Protein AF-A4BDT4-F1 (afdb_monomer)

Radius of gyration: 21.49 Å; Cα contacts (8 Å, |Δi|>4): 131; chains: 1; bounding box: 63×30×52 Å

pLDDT: mean 85.49, std 12.83, range [46.12, 96.88]

Solvent-accessible surface area (backbone atoms only — not comparable to full-atom values): 6817 Å² total; per-residue (Å²): 143,70,70,66,61,58,52,50,53,51,50,51,51,53,51,50,50,53,51,53,52,51,53,51,52,52,53,52,50,52,54,49,55,49,51,55,53,51,49,53,52,46,50,55,34,42,76,70,64,26,45,73,74,48,75,43,85,45,60,64,92,78,42,97,64,46,82,80,69,70,61,85,72,47,50,78,46,40,31,47,34,33,31,33,42,90,91,46,77,48,66,35,39,39,36,40,40,32,36,65,70,93,76,70,82,93,78,65,67,50,71,46,82,46,79,48,117

Organism: NCBI:txid314283

Secondary structure (DSSP, 8-state):
--HHHHHHHHHHHHHHHHHHHHHHHHHHHHHHHHHHHHHHHHHHHHHTTEEEEEEEEE-GGG-TTGGG---TTEEEEEEEEEEEETTEEEEEEEEEEEEPPSSS-TT--EEEEEEE-

Nearest PDB structures (foldseek):
  4ec6-assembly2_E  TM=5.660E-01  e=2.218E+00  Enterococcus faecalis
  6hjl-assembly2_G  TM=4.313E-01  e=4.586E+00  synthetic construct

Structure (mmCIF, N/CA/C/O backbone):
data_AF-A4BDT4-F1
#
_entry.id   AF-A4BDT4-F1
#
loop_
_atom_site.group_PDB
_atom_site.id
_atom_site.type_symbol
_atom_site.label_atom_id
_atom_site.label_alt_id
_atom_site.label_comp_id
_atom_site.label_asym_id
_atom_site.label_entity_id
_atom_site.label_seq_id
_atom_site.pdbx_PDB_ins_code
_atom_site.Cartn_x
_atom_site.Cartn_y
_atom_site.Cartn_z
_atom_site.occupancy
_atom_site.B_iso_or_equiv
_atom_site.auth_seq_id
_atom_site.auth_comp_id
_atom_site.auth_asym_id
_atom_site.auth_atom_id
_atom_site.pdbx_PDB_model_num
ATOM 1 N N . MET A 1 1 ? 44.119 9.863 -36.735 1.00 47.84 1 MET A N 1
ATOM 2 C CA . MET A 1 1 ? 43.408 9.290 -35.572 1.00 47.84 1 MET A CA 1
ATOM 3 C C . MET A 1 1 ? 42.508 10.385 -35.006 1.00 47.84 1 MET A C 1
ATOM 5 O O . MET A 1 1 ? 42.918 11.069 -34.090 1.00 47.84 1 MET A O 1
ATOM 9 N N . GLU A 1 2 ? 41.334 10.616 -35.600 1.00 54.84 2 GLU A N 1
ATOM 10 C CA . GLU A 1 2 ? 40.344 11.612 -35.117 1.00 54.84 2 GLU A CA 1
ATOM 11 C C . GLU A 1 2 ? 38.946 10.993 -34.909 1.00 54.84 2 GLU A C 1
ATOM 13 O O . GLU A 1 2 ? 38.115 11.543 -34.198 1.00 54.84 2 GLU A O 1
ATOM 18 N N . GLY A 1 3 ? 38.678 9.803 -35.467 1.00 59.41 3 GLY A N 1
ATOM 19 C CA . GLY A 1 3 ? 37.360 9.155 -35.382 1.00 59.41 3 GLY A CA 1
ATOM 20 C C . GLY A 1 3 ? 37.047 8.459 -34.049 1.00 59.41 3 GLY A C 1
ATOM 21 O O . GLY A 1 3 ? 35.882 8.224 -33.743 1.00 59.41 3 GLY A O 1
ATOM 22 N N . THR A 1 4 ? 38.056 8.135 -33.237 1.00 58.28 4 THR A N 1
ATOM 23 C CA . THR A 1 4 ? 37.871 7.444 -31.948 1.00 58.28 4 THR A CA 1
ATOM 24 C C . THR A 1 4 ? 37.366 8.370 -30.842 1.00 58.28 4 THR A C 1
ATOM 26 O O . THR A 1 4 ? 36.594 7.927 -29.998 1.00 58.28 4 THR A O 1
ATOM 29 N N . ASP A 1 5 ? 37.739 9.651 -30.872 1.00 63.88 5 ASP A N 1
ATOM 30 C CA . ASP A 1 5 ? 37.379 10.631 -29.837 1.00 63.88 5 ASP A CA 1
ATOM 31 C C . ASP A 1 5 ? 35.893 11.022 -29.923 1.00 63.88 5 ASP A C 1
ATOM 33 O O . ASP A 1 5 ? 35.154 10.985 -28.937 1.00 63.88 5 ASP A O 1
ATOM 37 N N . MET A 1 6 ? 35.406 11.276 -31.143 1.00 71.88 6 MET A N 1
ATOM 38 C CA . MET A 1 6 ? 33.998 11.604 -31.391 1.00 71.88 6 MET A CA 1
ATOM 39 C C . MET A 1 6 ? 33.074 10.406 -31.114 1.00 71.88 6 MET A C 1
ATOM 41 O O . MET A 1 6 ? 31.992 10.570 -30.554 1.00 71.88 6 MET A O 1
ATOM 45 N N . SER A 1 7 ? 33.518 9.181 -31.427 1.00 77.19 7 SER A N 1
ATOM 46 C CA . SER A 1 7 ? 32.770 7.958 -31.102 1.00 77.19 7 SER A CA 1
ATOM 47 C C . SER A 1 7 ? 32.648 7.735 -29.593 1.00 77.19 7 SER A C 1
ATOM 49 O O . SER A 1 7 ? 31.606 7.274 -29.127 1.00 77.19 7 SER A O 1
ATOM 51 N N . LEU A 1 8 ? 33.694 8.055 -28.827 1.00 79.88 8 LEU A N 1
ATOM 52 C CA . LEU A 1 8 ? 33.697 7.916 -27.373 1.00 79.88 8 LEU A CA 1
ATOM 53 C C . LEU A 1 8 ? 32.749 8.935 -26.723 1.00 79.88 8 LEU A C 1
ATOM 55 O O . LEU A 1 8 ? 31.944 8.573 -25.867 1.00 79.88 8 LEU A O 1
ATOM 59 N N . GLN A 1 9 ? 32.780 10.190 -27.178 1.00 82.56 9 GLN A N 1
ATOM 60 C CA . GLN A 1 9 ? 31.871 11.242 -26.708 1.00 82.56 9 GLN A CA 1
ATOM 61 C C . GLN A 1 9 ? 30.401 10.920 -27.011 1.00 82.56 9 GLN A C 1
ATOM 63 O O . GLN A 1 9 ? 29.540 11.092 -26.146 1.00 82.56 9 GLN A O 1
ATOM 68 N N . ILE A 1 10 ? 30.111 10.382 -28.201 1.00 83.56 10 ILE A N 1
ATOM 69 C CA . ILE A 1 10 ? 28.766 9.914 -28.563 1.00 83.56 10 ILE A CA 1
ATOM 70 C C . ILE A 1 10 ? 28.340 8.742 -27.667 1.00 83.56 10 ILE A C 1
ATOM 72 O O . ILE A 1 10 ? 27.211 8.730 -27.178 1.00 83.56 10 ILE A O 1
ATOM 76 N N . ALA A 1 11 ? 29.231 7.786 -27.388 1.00 82.12 11 ALA A N 1
ATOM 77 C CA . ALA A 1 11 ? 28.935 6.670 -26.490 1.00 82.12 11 ALA A CA 1
ATOM 78 C C . ALA A 1 11 ? 28.629 7.137 -25.052 1.00 82.12 11 ALA A C 1
ATOM 80 O O . ALA A 1 11 ? 27.675 6.652 -24.436 1.00 82.12 11 ALA A O 1
ATOM 81 N N . PHE A 1 12 ? 29.374 8.119 -24.529 1.00 84.12 12 PHE A N 1
ATOM 82 C CA . PHE A 1 12 ? 29.095 8.727 -23.224 1.00 84.12 12 PHE A CA 1
ATOM 83 C C . PHE A 1 12 ? 27.748 9.453 -23.199 1.00 84.12 12 PHE A C 1
ATOM 85 O O . PHE A 1 12 ? 26.971 9.261 -22.262 1.00 84.12 12 PHE A O 1
ATOM 92 N N . LEU A 1 13 ? 27.433 10.230 -24.240 1.00 84.88 13 LEU A N 1
ATOM 93 C CA . LEU A 1 13 ? 26.153 10.928 -24.353 1.00 84.88 13 LEU A CA 1
ATOM 94 C C . LEU A 1 13 ? 24.976 9.943 -24.397 1.00 84.88 13 LEU A C 1
ATOM 96 O O . LEU A 1 13 ? 24.000 10.117 -23.670 1.00 84.88 13 LEU A O 1
ATOM 100 N N . LEU A 1 14 ? 25.079 8.880 -25.199 1.00 86.12 14 LEU A N 1
ATOM 101 C CA . LEU A 1 14 ? 24.050 7.840 -25.287 1.00 86.12 14 LEU A CA 1
ATOM 102 C C . LEU A 1 14 ? 23.859 7.112 -23.953 1.00 86.12 14 LEU A C 1
ATOM 104 O O . LEU A 1 14 ? 22.723 6.881 -23.543 1.00 86.12 14 LEU A O 1
ATOM 108 N N . THR A 1 15 ? 24.949 6.805 -23.245 1.00 82.62 15 THR A N 1
ATOM 109 C CA . THR A 1 15 ? 24.895 6.170 -21.918 1.00 82.62 15 THR A CA 1
ATOM 110 C C . THR A 1 15 ? 24.230 7.086 -20.889 1.00 82.62 15 THR A C 1
ATOM 112 O O . THR A 1 15 ? 23.393 6.634 -20.108 1.00 82.62 15 THR A O 1
ATOM 115 N N . PHE A 1 16 ? 24.542 8.384 -20.913 1.00 85.38 16 PHE A N 1
ATOM 116 C CA . PHE A 1 16 ? 23.932 9.371 -20.024 1.00 85.38 16 PHE A CA 1
ATOM 117 C C . PHE A 1 16 ? 22.428 9.528 -20.289 1.00 85.38 16 PHE A C 1
ATOM 119 O O . PHE A 1 16 ? 21.627 9.488 -19.354 1.00 85.38 16 PHE A O 1
ATOM 126 N N . LEU A 1 17 ? 22.026 9.632 -21.562 1.00 87.00 17 LEU A N 1
ATOM 127 C CA . LEU A 1 17 ? 20.616 9.701 -21.957 1.00 87.00 17 LEU A CA 1
ATOM 128 C C . LEU A 1 17 ? 19.858 8.422 -21.578 1.00 87.00 17 LEU A C 1
ATOM 130 O O . LEU A 1 17 ? 18.778 8.502 -20.992 1.00 87.00 17 LEU A O 1
ATOM 134 N N . ALA A 1 18 ? 20.433 7.246 -21.843 1.00 84.25 18 ALA A N 1
ATOM 135 C CA . ALA A 1 18 ? 19.840 5.966 -21.461 1.00 84.25 18 ALA A CA 1
ATOM 136 C C . ALA A 1 18 ? 19.689 5.835 -19.936 1.00 84.25 18 ALA A C 1
ATOM 138 O O . ALA A 1 18 ? 18.644 5.387 -19.454 1.00 84.25 18 ALA A O 1
ATOM 139 N N . GLY A 1 19 ? 20.688 6.278 -19.168 1.00 82.69 19 GLY A N 1
ATOM 140 C CA . GLY A 1 19 ? 20.628 6.326 -17.707 1.00 82.69 19 GLY A CA 1
ATOM 141 C C . GLY A 1 19 ? 19.518 7.249 -17.202 1.00 82.69 19 GLY A C 1
ATOM 142 O O . GLY A 1 19 ? 18.704 6.836 -16.374 1.00 82.69 19 GLY A O 1
ATOM 143 N N . GLY A 1 20 ? 19.421 8.462 -17.752 1.00 86.62 20 GLY A N 1
ATOM 144 C CA . GLY A 1 20 ? 18.374 9.425 -17.401 1.00 86.62 20 GLY A CA 1
ATOM 145 C C . GLY A 1 20 ? 16.962 8.901 -17.678 1.00 86.62 20 GLY A C 1
ATOM 146 O O . GLY A 1 20 ? 16.093 8.968 -16.805 1.00 86.62 20 GLY A O 1
ATOM 147 N N . VAL A 1 21 ? 16.741 8.307 -18.855 1.00 87.19 21 VAL A N 1
ATOM 148 C CA . VAL A 1 21 ? 15.454 7.687 -19.217 1.00 87.19 21 VAL A CA 1
ATOM 149 C C . VAL A 1 21 ? 15.118 6.527 -18.278 1.00 87.19 21 VAL A C 1
ATOM 151 O O . VAL A 1 21 ? 13.979 6.415 -17.827 1.00 87.19 21 VAL A O 1
ATOM 154 N N . SER A 1 22 ? 16.104 5.699 -17.926 1.00 85.06 22 SER A N 1
ATOM 155 C CA . SER A 1 22 ? 15.908 4.562 -17.019 1.00 85.06 22 SER A CA 1
ATOM 156 C C . SER A 1 22 ? 15.474 5.010 -15.621 1.00 85.06 22 SER A C 1
ATOM 158 O O . SER A 1 22 ? 14.492 4.497 -15.086 1.00 85.06 22 SER A O 1
ATOM 160 N N . VAL A 1 23 ? 16.146 6.010 -15.041 1.00 83.62 23 VAL A N 1
ATOM 161 C CA . VAL A 1 23 ? 15.775 6.574 -13.729 1.00 83.62 23 VAL A CA 1
ATOM 162 C C . VAL A 1 23 ? 14.372 7.177 -13.770 1.00 83.62 23 VAL A C 1
ATOM 164 O O . VAL A 1 23 ? 13.569 6.939 -12.866 1.00 83.62 23 VAL A O 1
ATOM 167 N N . TRP A 1 24 ? 14.043 7.916 -14.830 1.00 85.69 24 TRP A N 1
ATOM 168 C CA . TRP A 1 24 ? 12.716 8.504 -14.992 1.00 85.69 24 TRP A CA 1
ATOM 169 C C . TRP A 1 24 ? 11.610 7.442 -15.061 1.00 85.69 24 TRP A C 1
ATOM 171 O O . TRP A 1 24 ? 10.581 7.583 -14.396 1.00 85.69 24 TRP A O 1
ATOM 181 N N . LEU A 1 25 ? 11.832 6.353 -15.805 1.00 83.06 25 LEU A N 1
ATOM 182 C CA . LEU A 1 25 ? 10.900 5.224 -15.863 1.00 83.06 25 LEU A CA 1
ATOM 183 C C . LEU A 1 25 ? 10.699 4.588 -14.483 1.00 83.06 25 LEU A C 1
ATOM 185 O O . LEU A 1 25 ? 9.557 4.363 -14.082 1.00 83.06 25 LEU A O 1
ATOM 189 N N . LEU A 1 26 ? 11.778 4.365 -13.726 1.00 79.75 26 LEU A N 1
ATOM 190 C CA . LEU A 1 26 ? 11.703 3.802 -12.373 1.00 79.75 26 LEU A CA 1
ATOM 191 C C . LEU A 1 26 ? 10.909 4.700 -11.415 1.00 79.75 26 LEU A C 1
ATOM 193 O O . LEU A 1 26 ? 10.039 4.208 -10.695 1.00 79.75 26 LEU A O 1
ATOM 197 N N . LEU A 1 27 ? 11.151 6.015 -11.435 1.00 82.38 27 LEU A N 1
ATOM 198 C CA . LEU A 1 27 ? 10.399 6.978 -10.622 1.00 82.38 27 LEU A CA 1
ATOM 199 C C . LEU A 1 27 ? 8.913 6.995 -10.994 1.00 82.38 27 LEU A C 1
ATOM 201 O O . LEU A 1 27 ? 8.050 6.981 -10.113 1.00 82.38 27 LEU A O 1
ATOM 205 N N . ARG A 1 28 ? 8.601 6.976 -12.295 1.00 82.81 28 ARG A N 1
ATOM 206 C CA . ARG A 1 28 ? 7.219 6.945 -12.788 1.00 82.81 28 ARG A CA 1
ATOM 207 C C . ARG A 1 28 ? 6.493 5.677 -12.344 1.00 82.81 28 ARG A C 1
ATOM 209 O O . ARG A 1 28 ? 5.366 5.768 -11.859 1.00 82.81 28 ARG A O 1
ATOM 216 N N . MET A 1 29 ? 7.136 4.517 -12.471 1.00 81.50 29 MET A N 1
ATOM 217 C CA . MET A 1 29 ? 6.580 3.245 -12.007 1.00 81.50 29 MET A CA 1
ATOM 218 C C . MET A 1 29 ? 6.386 3.237 -10.489 1.00 81.50 29 MET A C 1
ATOM 220 O O . MET A 1 29 ? 5.334 2.818 -10.013 1.00 81.50 29 MET A O 1
ATOM 224 N N . SER A 1 30 ? 7.353 3.757 -9.727 1.00 80.31 30 SER A N 1
ATOM 225 C CA . SER A 1 30 ? 7.249 3.874 -8.269 1.00 80.31 30 SER A CA 1
ATOM 226 C C . SER A 1 30 ? 6.023 4.691 -7.853 1.00 80.31 30 SER A C 1
ATOM 228 O O . SER A 1 30 ? 5.223 4.233 -7.036 1.00 80.31 30 SER A O 1
ATOM 230 N N . GLY A 1 31 ? 5.828 5.863 -8.467 1.00 84.19 31 GLY A N 1
ATOM 231 C CA . GLY A 1 31 ? 4.671 6.715 -8.189 1.00 84.19 31 GLY A CA 1
ATOM 232 C C . GLY A 1 31 ? 3.340 6.089 -8.616 1.00 84.19 31 GLY A C 1
ATOM 233 O O . GLY A 1 31 ? 2.329 6.271 -7.939 1.00 84.19 31 GLY A O 1
ATOM 234 N N . GLN A 1 32 ? 3.315 5.323 -9.710 1.00 86.81 32 GLN A N 1
ATOM 235 C CA . GLN A 1 32 ? 2.114 4.593 -10.120 1.00 86.81 32 GLN A CA 1
ATOM 236 C C . GLN A 1 32 ? 1.730 3.523 -9.089 1.00 86.81 32 GLN A C 1
ATOM 238 O O . GLN A 1 32 ? 0.584 3.487 -8.645 1.00 86.81 32 GLN A O 1
ATOM 243 N N . VAL A 1 33 ? 2.691 2.707 -8.654 1.00 85.44 33 VAL A N 1
ATOM 244 C CA . VAL A 1 33 ? 2.458 1.660 -7.649 1.00 85.44 33 VAL A CA 1
ATOM 245 C C . VAL A 1 33 ? 1.990 2.263 -6.320 1.00 85.44 33 VAL A C 1
ATOM 247 O O . VAL A 1 33 ? 1.146 1.689 -5.634 1.00 85.44 33 VAL A O 1
ATOM 250 N N . GLU A 1 34 ? 2.520 3.422 -5.930 1.00 87.25 34 GLU A N 1
ATOM 251 C CA . GLU A 1 34 ? 2.056 4.133 -4.737 1.00 87.25 34 GLU A CA 1
ATOM 252 C C . GLU A 1 34 ? 0.587 4.557 -4.853 1.00 87.25 34 GLU A C 1
ATOM 254 O O . GLU A 1 34 ? -0.202 4.276 -3.949 1.00 87.25 34 GLU A O 1
ATOM 259 N N . LYS A 1 35 ? 0.194 5.152 -5.987 1.00 89.44 35 LYS A N 1
ATOM 260 C CA . LYS A 1 35 ? -1.201 5.536 -6.249 1.00 89.44 35 LYS A CA 1
ATOM 261 C C . LYS A 1 35 ? -2.145 4.339 -6.220 1.00 89.44 35 LYS A C 1
ATOM 263 O O . LYS A 1 35 ? -3.210 4.429 -5.619 1.00 89.44 35 LYS A O 1
ATOM 268 N N . GLU A 1 36 ? -1.752 3.220 -6.825 1.00 90.81 36 GLU A N 1
ATOM 269 C CA . GLU A 1 36 ? -2.541 1.983 -6.818 1.00 90.81 36 GLU A CA 1
ATOM 270 C C . GLU A 1 36 ? -2.747 1.452 -5.392 1.00 90.81 36 GLU A C 1
ATOM 272 O O . GLU A 1 36 ? -3.867 1.117 -5.007 1.00 90.81 36 GLU A O 1
ATOM 277 N N . ARG A 1 37 ? -1.696 1.451 -4.561 1.00 91.50 37 ARG A N 1
ATOM 278 C CA . ARG A 1 37 ? -1.803 1.053 -3.146 1.00 9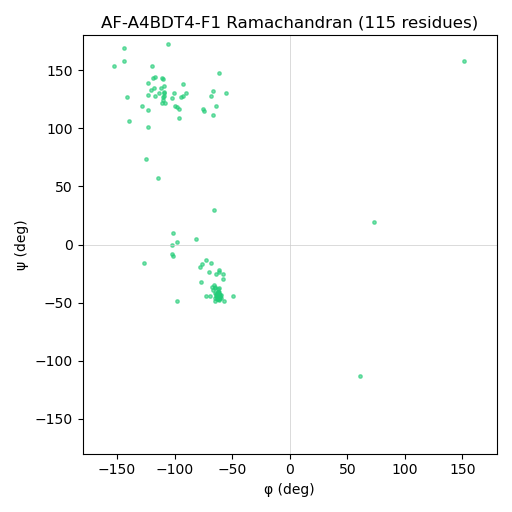1.50 37 ARG A CA 1
ATOM 279 C C . ARG A 1 37 ? -2.726 1.979 -2.356 1.00 91.50 37 ARG A C 1
ATOM 281 O O . ARG A 1 37 ? -3.556 1.494 -1.590 1.00 91.50 37 ARG A O 1
ATOM 288 N N . MET A 1 38 ? -2.607 3.294 -2.547 1.00 92.69 38 MET A N 1
ATOM 289 C CA . MET A 1 38 ? -3.479 4.263 -1.876 1.00 92.69 38 MET A CA 1
ATOM 290 C C . MET A 1 38 ? -4.936 4.125 -2.319 1.00 92.69 38 MET A C 1
ATOM 292 O O . MET A 1 38 ? -5.833 4.231 -1.486 1.00 92.69 38 MET A O 1
ATOM 296 N N . ALA A 1 39 ? -5.183 3.827 -3.597 1.00 94.44 39 ALA A N 1
ATOM 297 C CA . ALA A 1 39 ? -6.527 3.563 -4.097 1.00 94.44 39 ALA A CA 1
ATOM 298 C C . ALA A 1 39 ? -7.158 2.342 -3.410 1.00 94.44 39 ALA A C 1
ATOM 300 O O . ALA A 1 39 ? -8.307 2.418 -2.986 1.00 94.44 39 ALA A O 1
ATOM 301 N N . ILE A 1 40 ? -6.405 1.250 -3.220 1.00 95.44 40 ILE A N 1
ATOM 302 C CA . ILE A 1 40 ? -6.892 0.060 -2.499 1.00 95.44 40 ILE A CA 1
ATOM 303 C C . ILE A 1 40 ? -7.257 0.409 -1.050 1.00 95.44 40 ILE A C 1
ATOM 305 O O . ILE A 1 40 ? -8.337 0.043 -0.586 1.00 95.44 40 ILE A O 1
ATOM 309 N N . ILE A 1 41 ? -6.395 1.151 -0.349 1.00 95.81 41 ILE A N 1
ATOM 310 C CA . ILE A 1 41 ? -6.654 1.583 1.033 1.00 95.81 41 ILE A CA 1
ATOM 311 C C . ILE A 1 41 ? -7.891 2.471 1.121 1.00 95.81 41 ILE A C 1
ATOM 313 O O . ILE A 1 41 ? -8.760 2.235 1.961 1.00 95.81 41 ILE A O 1
ATOM 317 N N . ASN A 1 42 ? -8.000 3.459 0.238 1.00 96.19 42 ASN A N 1
ATOM 318 C CA . ASN A 1 42 ? -9.141 4.360 0.217 1.00 96.19 42 ASN A CA 1
ATOM 319 C C . ASN A 1 42 ? -10.448 3.616 -0.093 1.00 96.19 42 ASN A C 1
ATOM 321 O O . ASN A 1 42 ? -11.442 3.825 0.595 1.00 96.19 42 ASN A O 1
ATOM 325 N N . ASN A 1 43 ? -10.434 2.704 -1.070 1.00 96.88 43 ASN A N 1
ATOM 326 C CA . ASN A 1 43 ? -11.593 1.879 -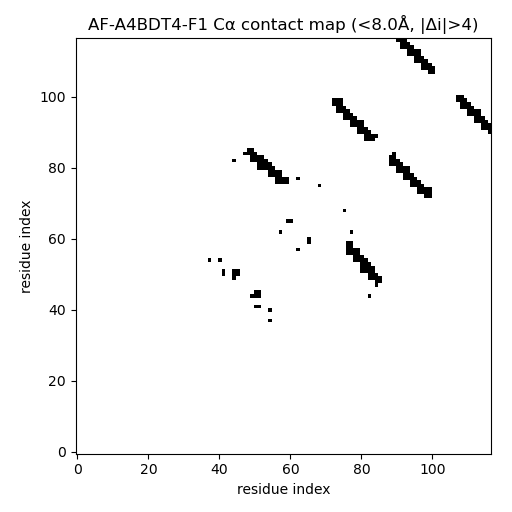1.405 1.00 96.88 43 ASN A CA 1
ATOM 327 C C . ASN A 1 43 ? -12.014 1.011 -0.217 1.00 96.88 43 ASN A C 1
ATOM 329 O O . ASN A 1 43 ? -13.196 0.970 0.110 1.00 96.88 43 ASN A O 1
ATOM 333 N N . LYS A 1 44 ? -11.058 0.391 0.489 1.00 96.44 44 LYS A N 1
ATOM 334 C CA . LYS A 1 44 ? -11.370 -0.411 1.675 1.00 96.44 44 LYS A CA 1
ATOM 335 C C . LYS A 1 44 ? -11.989 0.423 2.792 1.00 96.44 44 LYS A C 1
ATOM 337 O O . LYS A 1 44 ? -12.962 -0.004 3.401 1.00 96.44 44 LYS A O 1
ATOM 342 N N . VAL A 1 45 ? -11.454 1.611 3.060 1.00 95.69 45 VAL A N 1
ATOM 343 C CA . VAL A 1 45 ? -12.037 2.533 4.047 1.00 95.69 45 VAL A CA 1
ATOM 344 C C . VAL A 1 45 ? -13.444 2.969 3.630 1.00 95.69 45 VAL A C 1
ATOM 346 O O . VAL A 1 45 ? -14.337 3.048 4.472 1.00 95.69 45 VAL A O 1
ATOM 349 N N . HIS A 1 46 ? -13.662 3.199 2.336 1.00 95.44 46 HIS A N 1
ATOM 350 C CA . HIS A 1 46 ? -14.967 3.573 1.809 1.00 95.44 46 HIS A CA 1
ATOM 351 C C . HIS A 1 46 ? -16.000 2.441 1.929 1.00 95.44 46 HIS A C 1
ATOM 353 O O . HIS A 1 46 ? -17.134 2.698 2.325 1.00 95.44 46 HIS A O 1
ATOM 359 N N . GLU A 1 47 ? -15.603 1.184 1.691 1.00 95.25 47 GLU A N 1
ATOM 360 C CA . GLU A 1 47 ? -16.441 -0.006 1.934 1.00 95.25 47 GLU A CA 1
ATOM 361 C C . GLU A 1 47 ? -16.907 -0.113 3.394 1.00 95.25 47 GLU A C 1
ATOM 363 O O . GLU A 1 47 ? -17.985 -0.635 3.665 1.00 95.25 47 GLU A O 1
ATOM 368 N N . LEU A 1 48 ? -16.117 0.401 4.340 1.00 92.94 48 LEU A N 1
ATOM 369 C CA . LEU A 1 48 ? -16.466 0.453 5.765 1.00 92.94 48 LEU A CA 1
ATOM 370 C C . LEU A 1 48 ? -17.385 1.637 6.113 1.00 92.94 48 LEU A C 1
ATOM 372 O O . LEU A 1 48 ? -17.658 1.878 7.288 1.00 92.94 48 LEU A O 1
ATOM 376 N N . GLY A 1 49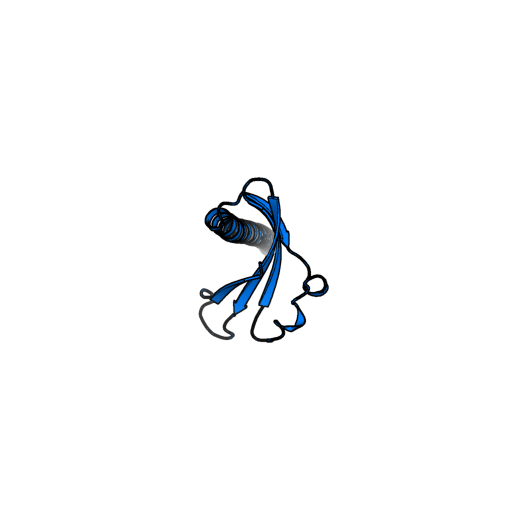 ? -17.835 2.404 5.116 1.00 93.88 49 GLY A N 1
ATOM 377 C CA . GLY A 1 49 ? -18.619 3.625 5.303 1.00 93.88 49 GLY A CA 1
ATOM 378 C C . GLY A 1 49 ? -17.795 4.801 5.830 1.00 93.88 49 GLY A C 1
ATOM 379 O O . GLY A 1 49 ? -18.357 5.736 6.404 1.00 93.88 49 GLY A O 1
ATOM 380 N N . GLY A 1 50 ? -16.468 4.744 5.687 1.00 93.31 50 GLY A N 1
ATOM 381 C CA . GLY A 1 50 ? -15.558 5.753 6.203 1.00 93.31 50 GLY A CA 1
ATOM 382 C C . GLY A 1 50 ? -14.956 6.678 5.150 1.00 93.31 50 GLY A C 1
ATOM 383 O O . GLY A 1 50 ? -15.079 6.472 3.941 1.00 93.31 50 GLY A O 1
ATOM 384 N N . SER A 1 51 ? -14.246 7.695 5.635 1.00 95.50 51 SER A N 1
ATOM 385 C CA . SER A 1 51 ? -13.335 8.527 4.852 1.00 95.50 51 SER A CA 1
ATOM 386 C C . SER A 1 51 ? -11.907 8.402 5.376 1.00 95.50 51 SER A C 1
ATOM 388 O O . SER A 1 51 ? -11.657 8.434 6.584 1.00 95.50 51 SER A O 1
ATOM 390 N N . LEU A 1 52 ? -10.954 8.233 4.461 1.00 95.75 52 LEU A N 1
ATOM 391 C CA . LEU A 1 52 ? -9.540 8.140 4.804 1.00 95.75 52 LEU A CA 1
ATOM 392 C C . LEU A 1 52 ? -9.042 9.500 5.314 1.00 95.75 52 LEU A C 1
ATOM 394 O O . LEU A 1 52 ? -9.223 10.512 4.642 1.00 95.75 52 LEU A O 1
ATOM 398 N N . LEU A 1 53 ? -8.402 9.522 6.487 1.00 95.31 53 LEU A N 1
ATOM 399 C CA . LEU A 1 53 ? -7.744 10.720 7.021 1.00 95.31 53 LEU A CA 1
ATOM 400 C C . LEU A 1 53 ? -6.245 10.695 6.721 1.00 95.31 53 LEU A C 1
ATOM 402 O O . LEU A 1 53 ? -5.692 11.678 6.236 1.00 95.31 53 LEU A O 1
ATOM 406 N N . ARG A 1 54 ? -5.589 9.566 7.012 1.00 95.00 54 ARG A N 1
ATOM 407 C CA 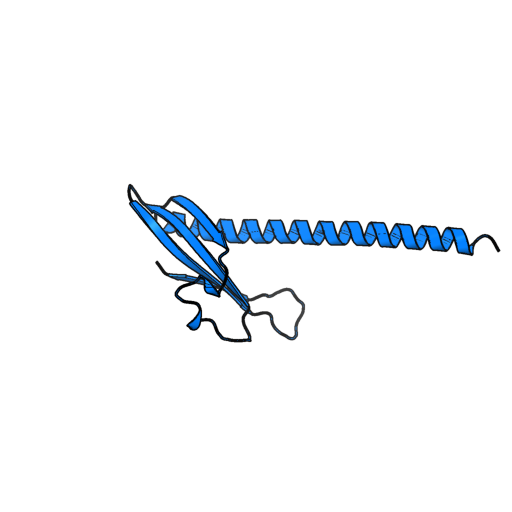. ARG A 1 54 ? -4.166 9.337 6.727 1.00 95.00 54 ARG A CA 1
ATOM 408 C C . ARG A 1 54 ? -3.867 7.857 6.534 1.00 95.00 54 ARG A C 1
ATOM 410 O O . ARG A 1 54 ? -4.540 6.999 7.106 1.00 95.00 54 ARG A O 1
ATOM 417 N N . SER A 1 55 ? -2.821 7.579 5.769 1.00 94.81 55 SER A N 1
ATOM 418 C CA . SER A 1 55 ? -2.245 6.249 5.594 1.00 94.81 55 SER A CA 1
ATOM 419 C C . SER A 1 55 ? -0.729 6.385 5.575 1.00 94.81 55 SER A C 1
ATOM 421 O O . SER A 1 55 ? -0.162 6.837 4.582 1.00 94.81 55 SER A O 1
ATOM 423 N N . ASP A 1 56 ? -0.082 5.967 6.654 1.00 94.56 56 ASP A N 1
ATOM 424 C CA . ASP A 1 56 ? 1.364 6.065 6.811 1.00 94.56 56 ASP A CA 1
ATOM 425 C C . ASP A 1 56 ? 2.007 4.708 6.523 1.00 94.56 56 ASP A C 1
ATOM 427 O O . ASP A 1 56 ? 1.593 3.691 7.082 1.00 94.56 56 ASP A O 1
ATOM 431 N N . LEU A 1 57 ? 3.036 4.680 5.671 1.00 93.75 57 LEU A N 1
ATOM 432 C CA . LEU A 1 57 ? 3.914 3.516 5.560 1.00 93.75 57 LEU A CA 1
ATOM 433 C C . LEU A 1 57 ? 4.836 3.504 6.781 1.00 93.75 57 LEU A C 1
ATOM 435 O O . LEU A 1 57 ? 5.646 4.409 6.975 1.00 93.75 57 LEU A O 1
ATOM 439 N N . VAL A 1 58 ? 4.713 2.470 7.598 1.00 94.12 58 VAL A N 1
ATOM 440 C CA . VAL A 1 58 ? 5.395 2.358 8.883 1.00 94.12 58 VAL A CA 1
ATOM 441 C C . VAL A 1 58 ? 6.470 1.278 8.807 1.00 94.12 58 VAL A C 1
ATOM 443 O O . VAL A 1 58 ? 6.302 0.240 8.163 1.00 94.12 58 VAL A O 1
ATOM 446 N N . SER A 1 59 ? 7.600 1.521 9.474 1.00 91.50 59 SER A N 1
ATOM 447 C CA . SER A 1 59 ? 8.655 0.514 9.592 1.00 91.50 59 SER A CA 1
ATOM 448 C C . SER A 1 59 ? 8.150 -0.724 10.327 1.00 91.50 59 SER A C 1
ATOM 450 O O . SER A 1 59 ? 7.364 -0.612 11.267 1.00 91.50 59 SER A O 1
ATOM 452 N N . ARG A 1 60 ? 8.665 -1.901 9.962 1.00 88.25 60 ARG A N 1
ATOM 453 C CA . ARG A 1 60 ? 8.290 -3.181 10.579 1.00 88.25 60 ARG A CA 1
ATOM 454 C C . ARG A 1 60 ? 8.349 -3.137 12.111 1.00 88.25 60 ARG A C 1
ATOM 456 O O . ARG A 1 60 ? 7.397 -3.554 12.755 1.00 88.25 60 ARG A O 1
ATOM 463 N N . GLN A 1 61 ? 9.406 -2.548 12.676 1.00 90.00 61 GLN A N 1
ATOM 464 C CA . GLN A 1 61 ? 9.627 -2.450 14.129 1.00 90.00 61 GLN A CA 1
ATOM 465 C C . GLN A 1 61 ? 8.533 -1.673 14.868 1.00 90.00 61 GLN A C 1
ATOM 467 O O . GLN A 1 61 ? 8.346 -1.868 16.065 1.00 90.00 61 GLN A O 1
ATOM 472 N N . ASN A 1 62 ? 7.803 -0.817 14.155 1.00 89.38 62 ASN A N 1
ATOM 473 C CA . ASN A 1 62 ? 6.762 0.037 14.710 1.00 89.38 62 ASN A CA 1
ATOM 474 C C . ASN A 1 62 ? 5.354 -0.554 14.509 1.00 89.38 62 ASN A C 1
ATOM 476 O O . ASN A 1 62 ? 4.373 0.085 14.882 1.00 89.38 62 ASN A O 1
ATOM 480 N N . CYS A 1 63 ? 5.233 -1.750 13.919 1.00 89.00 63 CYS A N 1
ATOM 481 C CA . CYS A 1 63 ? 3.966 -2.463 13.791 1.00 89.00 63 CYS A CA 1
ATOM 482 C C . CYS A 1 63 ? 3.777 -3.449 14.949 1.00 89.00 63 CYS A C 1
ATOM 484 O O . CYS A 1 63 ? 4.613 -4.323 15.176 1.00 89.00 63 CYS A O 1
ATOM 486 N N . SER A 1 64 ? 2.638 -3.365 15.640 1.00 87.12 64 SER A N 1
ATOM 487 C CA . SER A 1 64 ? 2.307 -4.245 16.772 1.00 87.12 64 SER A CA 1
ATOM 488 C C . SER A 1 64 ? 2.226 -5.731 16.399 1.00 87.12 64 SER A C 1
ATOM 490 O O . SER A 1 64 ? 2.426 -6.580 17.258 1.00 87.12 64 SER A O 1
ATOM 492 N N . PHE A 1 65 ? 1.979 -6.046 15.125 1.00 88.56 65 PHE A N 1
ATOM 493 C CA . PHE A 1 65 ? 1.797 -7.413 14.621 1.00 88.56 65 PHE A CA 1
ATOM 494 C C . PHE A 1 65 ? 3.039 -7.967 13.906 1.00 88.56 65 PHE A C 1
ATOM 496 O O . PHE A 1 65 ? 2.974 -9.002 13.253 1.00 88.56 65 PHE A O 1
ATOM 503 N N . GLN A 1 66 ? 4.186 -7.284 13.980 1.00 87.88 66 GLN A N 1
ATOM 504 C CA . GLN A 1 66 ? 5.368 -7.607 13.167 1.00 87.88 66 GLN A CA 1
ATOM 505 C C . GLN A 1 66 ? 5.915 -9.036 13.325 1.00 87.88 66 GLN A C 1
ATOM 507 O O . GLN A 1 66 ? 6.605 -9.532 12.426 1.00 87.88 66 GLN A O 1
ATOM 512 N N . SER A 1 67 ? 5.665 -9.670 14.474 1.00 89.50 67 SER A N 1
ATOM 513 C CA . SER A 1 67 ? 6.129 -11.020 14.801 1.00 89.50 67 SER A CA 1
ATOM 514 C C . SER A 1 67 ? 5.411 -12.095 13.988 1.00 89.50 67 SER A C 1
ATOM 516 O O . SER A 1 67 ? 5.982 -13.160 13.780 1.00 89.50 67 SER A O 1
ATOM 518 N N . GLU A 1 68 ? 4.206 -11.809 13.490 1.00 91.81 68 GLU A N 1
ATOM 519 C CA . GLU A 1 68 ? 3.407 -12.733 12.675 1.00 91.81 68 GLU A CA 1
ATOM 520 C C . GLU A 1 68 ? 3.921 -12.847 11.229 1.00 91.81 68 GLU A C 1
ATOM 522 O O . GLU A 1 68 ? 3.591 -13.800 10.532 1.00 91.81 68 GLU A O 1
ATOM 527 N N . TYR A 1 69 ? 4.754 -11.903 10.777 1.00 89.38 69 TYR A N 1
ATOM 528 C CA . TYR A 1 69 ? 5.150 -11.759 9.369 1.00 89.38 69 TYR A CA 1
ATOM 529 C C . TYR A 1 69 ? 6.642 -12.030 9.156 1.00 89.38 69 TYR A C 1
ATOM 531 O O . TYR A 1 69 ? 7.400 -11.155 8.736 1.00 89.38 69 TYR A O 1
ATOM 539 N N . SER A 1 70 ? 7.121 -13.209 9.546 1.00 88.44 70 SER A N 1
ATOM 540 C CA . SER A 1 70 ? 8.547 -13.585 9.530 1.00 88.44 70 SER A CA 1
ATOM 541 C C . SER A 1 70 ? 8.964 -14.483 8.365 1.00 88.44 70 SER A C 1
ATOM 543 O O . SER A 1 70 ? 10.150 -14.795 8.270 1.00 88.44 70 SER A O 1
ATOM 545 N N . ASP A 1 71 ? 8.037 -14.865 7.4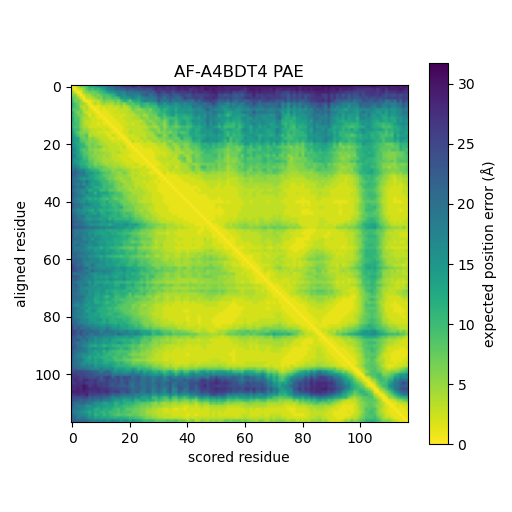83 1.00 88.19 71 ASP A N 1
ATOM 546 C CA . ASP A 1 71 ? 8.342 -15.752 6.361 1.00 88.19 71 ASP A CA 1
ATOM 547 C C . ASP A 1 71 ? 9.337 -15.076 5.392 1.00 88.19 71 ASP A C 1
ATOM 549 O O . ASP A 1 71 ? 9.040 -14.002 4.854 1.00 88.19 71 ASP A O 1
ATOM 553 N N . PRO A 1 72 ? 10.530 -15.664 5.177 1.00 84.50 72 PRO A N 1
ATOM 554 C CA . PRO A 1 72 ? 11.549 -15.094 4.302 1.00 84.50 72 PRO A CA 1
ATOM 555 C C . PRO A 1 72 ? 11.164 -15.108 2.815 1.00 84.50 72 PRO A C 1
ATOM 557 O O . PRO A 1 72 ? 11.775 -14.375 2.038 1.00 84.50 72 PRO A O 1
ATOM 560 N N . ASP A 1 73 ? 10.160 -15.892 2.409 1.00 85.62 73 ASP A N 1
ATOM 561 C CA . ASP A 1 73 ? 9.661 -15.913 1.029 1.00 85.62 73 ASP A CA 1
ATOM 562 C C . ASP A 1 73 ? 8.857 -14.655 0.664 1.00 85.62 73 ASP A C 1
ATOM 564 O O . ASP A 1 73 ? 8.549 -14.427 -0.515 1.00 85.62 73 ASP A O 1
ATOM 568 N N . PHE A 1 74 ? 8.474 -13.855 1.660 1.00 87.75 74 PHE A N 1
ATOM 569 C CA . PHE A 1 74 ? 7.594 -12.712 1.488 1.00 87.75 74 PHE A CA 1
ATOM 570 C C . PHE A 1 74 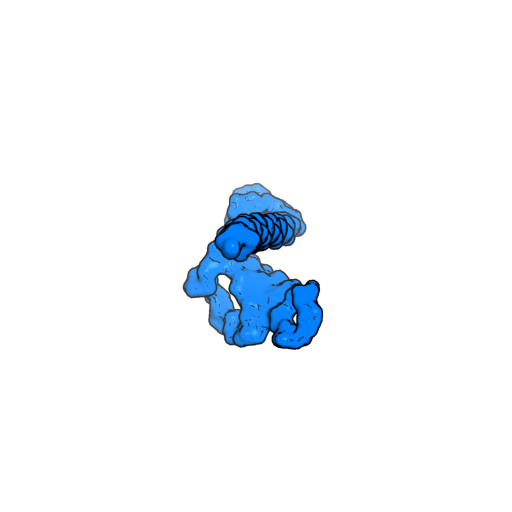? 8.277 -11.396 1.847 1.00 87.75 74 PHE A C 1
ATOM 572 O O . PHE A 1 74 ? 9.042 -11.264 2.802 1.00 87.75 74 PHE A O 1
ATOM 579 N N . VAL A 1 75 ? 7.920 -10.366 1.086 1.00 88.81 75 VAL A N 1
ATOM 580 C CA . VAL A 1 75 ? 8.217 -8.976 1.411 1.00 88.81 75 VAL A CA 1
ATOM 581 C C . VAL A 1 75 ? 6.955 -8.337 1.970 1.00 88.81 75 VAL A C 1
ATOM 583 O O . VAL A 1 75 ? 5.909 -8.335 1.321 1.00 88.81 75 VAL A O 1
ATOM 586 N N . TYR A 1 76 ? 7.072 -7.741 3.154 1.00 91.12 76 TYR A N 1
ATOM 587 C CA . TYR A 1 76 ? 5.956 -7.130 3.869 1.00 91.12 76 TYR A CA 1
ATOM 588 C C . TYR A 1 76 ? 6.060 -5.606 3.884 1.00 91.12 76 TYR A C 1
ATOM 590 O O . TYR A 1 76 ? 7.126 -5.047 4.154 1.00 91.12 76 TYR A O 1
ATOM 598 N N . LYS A 1 77 ? 4.939 -4.923 3.641 1.00 93.00 77 LYS A N 1
ATOM 599 C CA . LYS A 1 77 ? 4.786 -3.481 3.890 1.00 93.00 77 LYS A CA 1
ATOM 600 C C . LYS A 1 77 ? 3.655 -3.242 4.876 1.00 93.00 77 LYS A C 1
ATOM 602 O O . LYS A 1 77 ? 2.571 -3.788 4.705 1.00 93.00 77 LYS A O 1
ATOM 607 N N . PHE A 1 78 ? 3.910 -2.404 5.875 1.00 95.00 78 PHE A N 1
ATOM 608 C CA . PHE A 1 78 ? 2.982 -2.139 6.970 1.00 95.00 78 PHE A CA 1
ATOM 609 C C . PHE A 1 78 ? 2.430 -0.729 6.846 1.00 95.00 78 PHE A C 1
ATOM 611 O O . PHE A 1 78 ? 3.190 0.235 6.807 1.00 95.00 78 PHE A O 1
ATOM 618 N N . TYR A 1 79 ? 1.112 -0.608 6.811 1.00 95.44 79 TYR A N 1
ATOM 619 C CA . TYR A 1 79 ? 0.416 0.665 6.761 1.00 95.44 79 TYR A CA 1
ATOM 620 C C . TYR A 1 79 ? -0.362 0.873 8.049 1.00 95.44 79 TYR A C 1
ATOM 622 O O . TYR A 1 79 ? -1.123 -0.006 8.458 1.00 95.44 79 TYR A O 1
ATOM 630 N N . LYS A 1 80 ? -0.189 2.044 8.663 1.00 96.19 80 LYS A N 1
ATOM 631 C CA . LYS A 1 80 ? -1.056 2.514 9.740 1.00 96.19 80 LYS A CA 1
ATOM 632 C C . LYS A 1 80 ? -2.055 3.498 9.152 1.00 96.19 80 LYS A C 1
ATOM 634 O O . LYS A 1 80 ? -1.670 4.516 8.581 1.00 96.19 80 LYS A O 1
ATOM 639 N N . ILE A 1 81 ? -3.334 3.176 9.264 1.00 96.75 81 ILE A N 1
ATOM 640 C CA . ILE A 1 81 ? -4.410 3.899 8.593 1.00 96.75 81 ILE A CA 1
ATOM 641 C C . ILE A 1 81 ? -5.299 4.515 9.659 1.00 96.75 81 ILE A C 1
ATOM 643 O O . ILE A 1 81 ? -5.775 3.813 10.546 1.00 96.75 81 ILE A O 1
ATOM 647 N N . ALA A 1 82 ? -5.543 5.817 9.559 1.00 96.88 82 ALA A N 1
ATOM 648 C CA . ALA A 1 82 ? -6.586 6.468 10.336 1.00 96.88 82 ALA A CA 1
ATOM 649 C C . ALA A 1 82 ? -7.701 6.923 9.401 1.00 96.88 82 ALA A C 1
ATOM 651 O O . ALA A 1 82 ? -7.456 7.503 8.339 1.00 96.88 82 ALA A O 1
ATOM 652 N N . TYR A 1 83 ? -8.932 6.655 9.806 1.00 96.69 83 TYR A N 1
ATOM 653 C CA . TYR A 1 83 ? -10.123 6.919 9.018 1.00 96.69 83 TYR A CA 1
ATOM 654 C C . TYR A 1 83 ? -11.265 7.366 9.923 1.00 96.69 83 TYR A C 1
ATOM 656 O O . TYR A 1 83 ? -11.261 7.116 11.128 1.00 96.69 83 TYR A O 1
ATOM 664 N N . LYS A 1 84 ? -12.243 8.056 9.346 1.00 96.50 84 LYS A N 1
ATOM 665 C CA . LYS A 1 84 ? -13.428 8.529 10.055 1.00 96.50 84 LYS A CA 1
ATOM 666 C C . LYS A 1 84 ? -14.645 7.738 9.604 1.00 96.50 84 LYS A C 1
ATOM 668 O O . LYS A 1 84 ? -14.869 7.642 8.406 1.00 96.50 84 LYS A O 1
ATOM 673 N N . VAL A 1 85 ? -15.443 7.221 10.534 1.00 94.75 85 VAL A N 1
ATOM 674 C CA . VAL A 1 85 ? -16.745 6.592 10.250 1.00 94.75 85 VAL A CA 1
ATOM 675 C C . VAL A 1 85 ? -17.802 7.325 11.063 1.00 94.75 85 VAL A C 1
ATOM 677 O O . VAL A 1 85 ? -17.750 7.338 12.292 1.00 94.75 85 VAL A O 1
ATOM 680 N N . GLY A 1 86 ? -18.742 7.986 10.386 1.00 91.25 86 GLY A N 1
ATOM 681 C CA . G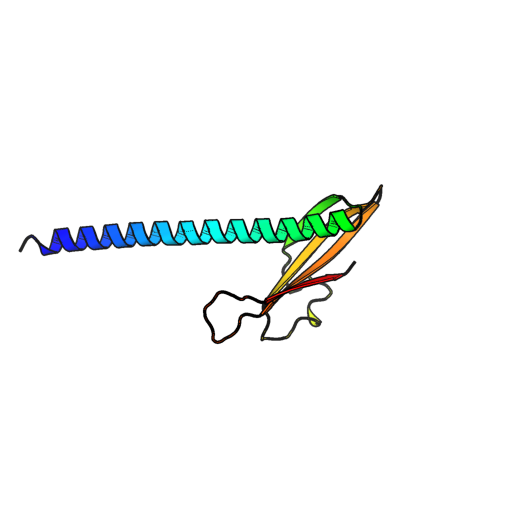LY A 1 86 ? -19.691 8.883 11.048 1.00 91.25 86 GLY A CA 1
ATOM 682 C C . GLY A 1 86 ? -18.968 10.037 11.752 1.00 91.25 86 GLY A C 1
ATOM 683 O O . GLY A 1 86 ? -18.363 10.888 11.098 1.00 91.25 86 GLY A O 1
ATOM 684 N N . THR A 1 87 ? -19.025 10.077 13.083 1.00 91.06 87 THR A N 1
ATOM 685 C CA . THR A 1 87 ? -18.337 11.076 13.920 1.00 91.06 87 THR A CA 1
ATOM 686 C C . THR A 1 87 ? -17.057 10.554 14.572 1.00 91.06 87 THR A C 1
ATOM 688 O O . THR A 1 87 ? -16.290 11.357 15.100 1.00 91.06 87 THR A O 1
ATOM 691 N N . GLU A 1 88 ? -16.795 9.248 14.507 1.00 94.50 88 GLU A N 1
ATOM 692 C CA . GLU A 1 88 ? -15.675 8.605 15.193 1.00 94.50 88 GLU A CA 1
ATOM 693 C C . GLU A 1 88 ? -14.442 8.510 14.297 1.00 94.50 88 GLU A C 1
ATOM 695 O O . GLU A 1 88 ? -14.534 8.142 13.124 1.00 94.50 88 GLU A O 1
ATOM 700 N N . THR A 1 89 ? -13.274 8.778 14.877 1.00 95.25 89 THR A N 1
ATOM 701 C CA . THR A 1 89 ? -11.984 8.462 14.261 1.00 95.25 89 THR A CA 1
ATOM 702 C C . THR A 1 89 ? -11.531 7.092 14.739 1.00 95.25 89 THR A C 1
ATOM 704 O O . THR A 1 89 ? -11.456 6.845 15.942 1.00 95.25 89 THR A O 1
ATOM 707 N N . LYS A 1 90 ? -11.198 6.217 13.795 1.00 95.00 90 LYS A N 1
ATOM 708 C CA . LYS A 1 90 ? -10.689 4.868 14.037 1.00 95.00 90 LYS A CA 1
ATOM 709 C C . LYS A 1 90 ? -9.304 4.718 13.423 1.00 95.00 90 LYS A C 1
ATOM 711 O O . LYS A 1 90 ? -8.958 5.404 12.460 1.00 95.00 90 LYS A O 1
ATOM 716 N N . GLU A 1 91 ? -8.518 3.812 13.987 1.00 94.75 91 GLU A N 1
ATOM 717 C CA . GLU A 1 91 ? -7.228 3.406 13.437 1.00 94.75 91 GLU A CA 1
ATOM 718 C C . GLU A 1 91 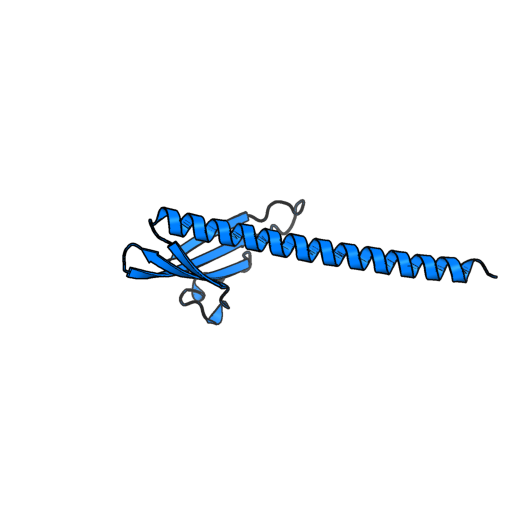? -7.267 1.916 13.104 1.00 94.75 91 GLU A C 1
ATOM 720 O O . GLU A 1 91 ? -7.888 1.139 13.819 1.00 94.75 91 GLU A O 1
ATOM 725 N N . CYS A 1 92 ? -6.612 1.521 12.019 1.00 94.81 92 CYS A N 1
ATOM 726 C CA . CYS A 1 92 ? -6.408 0.126 11.658 1.00 94.81 92 CYS A CA 1
ATOM 727 C C . CYS A 1 92 ? -5.029 -0.069 11.023 1.00 94.81 92 CYS A C 1
ATOM 729 O O . CYS A 1 92 ? -4.327 0.891 10.681 1.00 94.81 92 CYS A O 1
ATOM 731 N N . TRP A 1 93 ? -4.640 -1.329 10.860 1.00 95.81 93 TRP A N 1
ATOM 732 C CA . TRP A 1 93 ? -3.445 -1.712 10.123 1.00 95.81 93 TRP A CA 1
ATOM 733 C C . TRP A 1 93 ? -3.811 -2.415 8.824 1.00 95.81 93 TRP A C 1
ATOM 735 O O . TRP A 1 93 ? -4.737 -3.226 8.778 1.00 95.81 93 TRP A O 1
ATOM 745 N N . ALA A 1 94 ? -3.028 -2.148 7.784 1.00 96.06 94 ALA A N 1
ATOM 746 C CA . ALA A 1 94 ? -3.030 -2.938 6.564 1.00 96.06 94 ALA A CA 1
ATOM 747 C C . ALA A 1 94 ? -1.622 -3.460 6.288 1.00 96.06 94 ALA A C 1
ATOM 749 O O . ALA A 1 94 ? -0.652 -2.701 6.290 1.00 96.06 94 ALA A O 1
ATOM 750 N N . ILE A 1 95 ? -1.507 -4.761 6.060 1.00 95.19 95 ILE A N 1
ATOM 751 C CA . ILE A 1 95 ? -0.256 -5.426 5.729 1.00 95.19 95 ILE A CA 1
ATOM 752 C C . ILE A 1 95 ? -0.361 -5.885 4.283 1.00 95.19 95 ILE A C 1
ATOM 754 O O . ILE A 1 95 ? -1.270 -6.627 3.920 1.00 95.19 95 ILE A O 1
ATOM 758 N N . LEU A 1 96 ? 0.564 -5.411 3.458 1.00 94.31 96 LEU A N 1
ATOM 759 C CA . LEU A 1 96 ? 0.724 -5.863 2.087 1.00 94.31 96 LEU A CA 1
ATOM 760 C C . LEU A 1 96 ? 1.815 -6.931 2.062 1.00 94.31 96 LEU A C 1
ATOM 762 O O . LEU A 1 96 ? 2.996 -6.617 2.230 1.00 94.31 96 LEU A O 1
ATOM 766 N N . GLU A 1 97 ? 1.408 -8.174 1.839 1.00 93.00 97 GLU A N 1
ATOM 767 C CA . GLU A 1 97 ? 2.300 -9.304 1.609 1.00 93.00 97 GLU A CA 1
ATOM 768 C C . GLU A 1 97 ? 2.580 -9.422 0.116 1.00 93.00 97 GLU A C 1
ATOM 770 O O . GLU A 1 97 ? 1.662 -9.407 -0.704 1.00 93.00 97 GLU A O 1
ATOM 775 N N . MET A 1 98 ? 3.849 -9.541 -0.252 1.00 90.12 98 MET A N 1
ATOM 776 C CA . MET A 1 98 ? 4.265 -9.691 -1.641 1.00 90.12 98 MET A CA 1
ATOM 777 C C . MET A 1 98 ? 5.177 -10.900 -1.758 1.00 90.12 98 MET A C 1
ATOM 779 O O . MET A 1 98 ? 6.257 -10.915 -1.169 1.00 90.12 98 MET A O 1
ATOM 783 N N . LYS A 1 99 ? 4.770 -11.891 -2.553 1.00 86.94 99 LYS A N 1
ATOM 784 C CA . LYS A 1 99 ? 5.633 -13.014 -2.924 1.00 86.94 99 LYS A CA 1
ATOM 785 C C . LYS A 1 99 ? 6.237 -12.756 -4.293 1.00 86.94 99 LYS A C 1
ATOM 787 O O . LYS A 1 99 ? 5.519 -12.656 -5.292 1.00 86.94 99 LYS A O 1
ATOM 792 N N . GLN A 1 100 ? 7.561 -12.672 -4.344 1.00 69.38 100 GLN A N 1
ATOM 793 C CA . GLN A 1 100 ? 8.301 -12.636 -5.599 1.00 69.38 100 GLN A CA 1
ATOM 794 C C . GLN A 1 100 ? 8.773 -14.058 -5.909 1.00 69.38 100 GLN A C 1
ATOM 796 O O . GLN A 1 100 ? 9.530 -14.647 -5.144 1.00 69.38 100 GLN A O 1
ATOM 801 N N . ARG A 1 101 ? 8.304 -14.650 -7.014 1.00 62.31 101 ARG A N 1
ATOM 802 C CA . ARG A 1 101 ? 8.790 -15.974 -7.431 1.00 62.31 101 ARG A CA 1
ATOM 803 C C . ARG A 1 101 ? 10.258 -15.872 -7.842 1.00 62.31 101 ARG A C 1
ATOM 805 O O . ARG A 1 101 ? 10.609 -15.009 -8.641 1.00 62.31 101 ARG A O 1
ATOM 812 N N . SER A 1 102 ? 11.087 -16.783 -7.335 1.00 56.00 102 SER A N 1
ATOM 813 C CA . SER A 1 102 ? 12.531 -16.820 -7.605 1.00 56.00 102 SER A CA 1
ATOM 814 C C . SER A 1 102 ? 12.871 -17.092 -9.079 1.00 56.00 102 SER A C 1
ATOM 816 O O . SER A 1 102 ? 13.928 -16.679 -9.538 1.00 56.00 102 SER A O 1
ATOM 818 N N . PHE A 1 103 ? 11.977 -17.748 -9.835 1.00 48.16 103 PHE A N 1
ATOM 819 C CA . PHE A 1 103 ? 12.147 -18.041 -11.263 1.00 48.16 103 PHE A CA 1
ATOM 820 C C . PHE A 1 103 ? 10.818 -17.894 -12.024 1.00 48.16 103 PHE A C 1
ATOM 822 O O . PHE A 1 103 ? 9.803 -18.483 -11.647 1.00 48.16 103 PHE A O 1
ATOM 829 N N . GLY A 1 104 ? 10.828 -17.096 -13.096 1.00 49.22 104 GLY A N 1
ATOM 830 C CA . GLY A 1 104 ? 9.692 -16.838 -13.990 1.00 49.22 104 GLY A CA 1
ATOM 831 C C . GLY A 1 104 ? 9.779 -15.444 -14.632 1.00 49.22 104 GLY A C 1
ATOM 832 O O . GLY A 1 104 ? 10.475 -14.583 -14.092 1.00 49.22 104 GLY A O 1
ATOM 833 N N . PRO A 1 105 ? 9.111 -15.189 -15.776 1.00 46.81 105 PRO A N 1
ATOM 834 C CA . PRO A 1 105 ? 9.036 -13.840 -16.339 1.00 46.81 105 PRO A CA 1
ATOM 835 C C . PRO A 1 105 ? 8.462 -12.903 -15.266 1.00 46.81 105 PRO A C 1
ATOM 837 O O . PRO A 1 105 ? 7.466 -13.246 -14.630 1.00 46.81 105 PRO A O 1
ATOM 840 N N . GLY A 1 106 ? 9.126 -11.767 -15.021 1.00 46.12 106 GLY A N 1
ATOM 841 C CA . GLY A 1 106 ? 8.981 -10.909 -13.830 1.00 46.12 106 GLY A CA 1
ATOM 842 C C . GLY A 1 106 ? 7.634 -10.199 -13.624 1.00 46.12 106 GL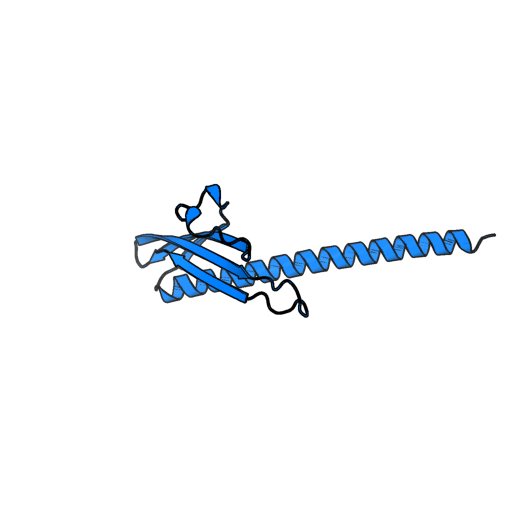Y A C 1
ATOM 843 O O . GLY A 1 106 ? 7.608 -9.107 -13.069 1.00 46.12 106 GLY A O 1
ATOM 844 N N . GLY A 1 107 ? 6.523 -10.775 -14.086 1.00 47.06 107 GLY A N 1
ATOM 845 C CA . GLY A 1 107 ? 5.217 -10.126 -14.181 1.00 47.06 107 GLY A CA 1
ATOM 846 C C . GLY A 1 107 ? 4.186 -10.485 -13.108 1.00 47.06 107 GLY A C 1
ATOM 847 O O . GLY A 1 107 ? 3.148 -9.838 -13.073 1.00 47.06 107 GLY A O 1
ATOM 848 N N . ALA A 1 108 ? 4.414 -11.469 -12.233 1.00 56.69 108 ALA A N 1
ATOM 849 C CA . ALA A 1 108 ? 3.405 -11.864 -11.240 1.00 56.69 108 ALA A CA 1
ATOM 850 C C . ALA A 1 108 ? 3.957 -11.816 -9.811 1.00 56.69 108 ALA A C 1
ATOM 852 O O . ALA A 1 108 ? 4.211 -12.851 -9.193 1.00 56.69 108 ALA A O 1
ATOM 853 N N . ILE A 1 109 ? 4.135 -10.602 -9.281 1.00 68.44 109 ILE A N 1
ATOM 854 C CA . ILE A 1 109 ? 4.186 -10.415 -7.828 1.00 68.44 109 ILE A CA 1
ATOM 855 C C . ILE A 1 109 ? 2.787 -10.750 -7.315 1.00 68.44 109 ILE A C 1
ATOM 857 O O . ILE A 1 109 ? 1.828 -10.039 -7.613 1.00 68.44 109 ILE A O 1
ATOM 861 N N . GLN A 1 110 ? 2.657 -11.850 -6.577 1.00 77.56 110 GLN A N 1
ATOM 862 C CA . GLN A 1 110 ? 1.412 -12.129 -5.871 1.00 77.56 110 GLN A CA 1
ATOM 863 C C . GLN A 1 110 ? 1.352 -11.191 -4.671 1.00 77.56 110 GLN A C 1
ATOM 865 O O . GLN A 1 110 ? 2.212 -11.257 -3.795 1.00 77.56 110 GLN A O 1
ATOM 870 N N . ALA A 1 111 ? 0.372 -10.292 -4.683 1.00 85.94 111 ALA A N 1
ATOM 871 C CA . ALA A 1 111 ? 0.136 -9.312 -3.638 1.00 85.94 111 ALA A CA 1
ATOM 872 C C . ALA A 1 111 ? -1.144 -9.673 -2.880 1.00 85.94 111 ALA A C 1
ATOM 874 O O . ALA A 1 111 ? -2.198 -9.835 -3.495 1.00 85.94 111 ALA A O 1
ATOM 875 N N . ASN A 1 112 ? -1.052 -9.776 -1.559 1.00 91.75 112 ASN A N 1
ATOM 876 C CA . ASN A 1 112 ? -2.181 -10.033 -0.676 1.00 91.75 112 ASN A CA 1
ATOM 877 C C . ASN A 1 112 ? -2.291 -8.918 0.370 1.00 91.75 112 ASN A C 1
ATOM 879 O O . ASN A 1 112 ? -1.281 -8.462 0.903 1.00 91.75 112 ASN A O 1
ATOM 883 N N . TRP A 1 113 ? -3.516 -8.476 0.653 1.00 94.31 113 TRP A N 1
ATOM 884 C CA . TRP A 1 113 ? -3.791 -7.440 1.648 1.00 94.31 113 TRP A CA 1
ATOM 885 C C . TRP A 1 113 ? -4.457 -8.052 2.873 1.00 94.31 113 TRP A C 1
ATOM 887 O O . TRP A 1 113 ? -5.549 -8.611 2.781 1.00 94.31 113 TRP A O 1
ATOM 897 N N . ILE A 1 114 ? -3.826 -7.881 4.029 1.00 95.06 114 ILE A N 1
ATOM 898 C CA . ILE A 1 114 ? -4.347 -8.308 5.325 1.00 95.06 114 ILE A CA 1
ATOM 899 C C . ILE A 1 114 ? -4.748 -7.068 6.119 1.00 95.06 114 ILE A C 1
ATOM 901 O O . ILE A 1 114 ? -3.948 -6.152 6.297 1.00 95.06 114 ILE A O 1
ATOM 905 N N . TRP A 1 115 ? -5.981 -7.052 6.620 1.00 94.94 115 TRP A N 1
ATOM 906 C CA . TRP A 1 115 ? -6.550 -5.932 7.371 1.00 94.94 115 TRP A CA 1
ATOM 907 C C . TRP A 1 115 ? -6.708 -6.303 8.845 1.00 94.94 115 TRP A C 1
ATOM 909 O O . TRP A 1 115 ? -7.252 -7.361 9.164 1.00 94.94 115 TRP A O 1
ATOM 919 N N . ARG A 1 116 ? -6.251 -5.430 9.747 1.00 92.94 116 ARG A N 1
ATOM 920 C CA . ARG A 1 116 ? -6.418 -5.559 11.203 1.00 92.94 116 ARG A CA 1
ATOM 921 C C . ARG A 1 116 ? -7.122 -4.306 11.726 1.00 92.94 116 ARG A C 1
ATOM 923 O O . ARG A 1 116 ? -6.491 -3.252 11.819 1.00 92.94 116 ARG A O 1
ATOM 930 N N . PHE A 1 117 ? -8.422 -4.423 11.981 1.00 88.12 117 PHE A N 1
ATOM 931 C CA . PHE A 1 117 ? -9.277 -3.352 12.507 1.00 88.12 117 PHE A CA 1
ATOM 932 C C . PHE A 1 117 ? -9.233 -3.266 14.027 1.00 88.12 117 PHE A C 1
ATOM 934 O O . PHE A 1 117 ? -8.978 -4.315 14.660 1.00 88.12 117 PHE A O 1
#

Mean predicted aligned error: 8.61 Å

Foldseek 3Di:
DPVVVVVVVVVVVVVVVVVVVVVVVVVVVVVVVVVVVVVVVQVVQVVVQKGWPDKDFDDLVPDPCSVVPPDPQWDKIKIWTWIDHPHDIDIWIKIWIWGQDPDDDRPDTPIDIDIGD

Sequence (117 aa):
MEGTDMSLQIAFLLTFLAGGVSVWLLLRMSGQVEKERMAIINNKVHELGGSLLRSDLVSRQNCSFQSEYSDPDFVYKFYKIAYKVGTETKECWAILEMKQRSFGPGGAIQANWIWRF